Protein AF-A0A820Q8M8-F1 (afdb_monomer_lite)

Structure (mmCIF, N/CA/C/O backbone):
data_AF-A0A820Q8M8-F1
#
_entry.id   AF-A0A820Q8M8-F1
#
loop_
_atom_site.group_PDB
_atom_site.id
_atom_site.type_symbol
_atom_site.label_atom_id
_atom_site.label_alt_id
_atom_site.label_comp_id
_atom_site.label_asym_id
_atom_site.label_entity_id
_atom_site.label_seq_id
_atom_site.pdbx_PDB_ins_code
_atom_site.Cartn_x
_atom_site.Cartn_y
_atom_site.Cartn_z
_atom_site.occupancy
_atom_site.B_iso_or_equiv
_atom_site.auth_seq_id
_atom_site.auth_comp_id
_atom_site.auth_asym_id
_atom_site.auth_atom_id
_atom_site.pdbx_PDB_model_num
ATOM 1 N N . MET A 1 1 ? 16.111 5.217 -14.502 1.00 74.00 1 MET A N 1
ATOM 2 C CA . MET A 1 1 ? 15.558 6.340 -13.715 1.00 74.00 1 MET A CA 1
ATOM 3 C C . MET A 1 1 ? 14.783 5.721 -12.571 1.00 74.00 1 MET A C 1
ATOM 5 O O . MET A 1 1 ? 14.160 4.689 -12.800 1.00 74.00 1 MET A O 1
ATOM 9 N N . GLU A 1 2 ? 14.922 6.252 -11.361 1.00 80.25 2 GLU A N 1
ATOM 10 C CA . GLU A 1 2 ? 14.190 5.759 -10.192 1.00 80.25 2 GLU A CA 1
ATOM 11 C C . GLU A 1 2 ? 12.819 6.430 -10.122 1.00 80.25 2 GLU A C 1
ATOM 13 O O . GLU A 1 2 ? 12.698 7.626 -10.389 1.00 80.25 2 GLU A O 1
ATOM 18 N N . TYR A 1 3 ? 11.805 5.633 -9.810 1.00 78.50 3 TYR A N 1
ATOM 19 C CA . TYR A 1 3 ? 10.417 6.042 -9.700 1.00 78.50 3 TYR A CA 1
ATOM 20 C C . TYR A 1 3 ? 9.871 5.605 -8.353 1.00 78.50 3 TYR A C 1
ATOM 22 O O . TYR A 1 3 ? 10.110 4.480 -7.915 1.00 78.50 3 TYR A O 1
ATOM 30 N N . LEU A 1 4 ? 9.096 6.480 -7.729 1.00 79.12 4 LEU A N 1
ATOM 31 C CA . LEU A 1 4 ? 8.349 6.152 -6.525 1.00 79.12 4 LEU A CA 1
ATOM 32 C C . LEU A 1 4 ? 6.960 5.632 -6.914 1.00 79.12 4 LEU A C 1
ATOM 34 O O . LEU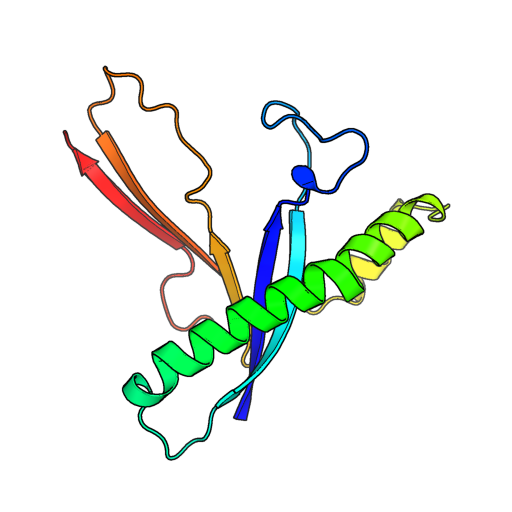 A 1 4 ? 6.240 6.278 -7.676 1.00 79.12 4 LEU A O 1
ATOM 38 N N . CYS A 1 5 ? 6.566 4.493 -6.360 1.00 80.56 5 CYS A N 1
ATOM 39 C CA . CYS A 1 5 ? 5.208 3.975 -6.423 1.00 80.56 5 CYS A CA 1
ATOM 40 C C . CYS A 1 5 ? 4.587 4.012 -5.024 1.00 80.56 5 CYS A C 1
ATOM 42 O O . CYS A 1 5 ? 4.998 3.254 -4.140 1.00 80.56 5 CYS A O 1
ATOM 44 N N . GLY A 1 6 ? 3.617 4.907 -4.837 1.00 78.50 6 GLY A N 1
ATOM 45 C CA . GLY A 1 6 ? 2.791 4.993 -3.638 1.00 78.50 6 GLY A CA 1
ATOM 46 C C . GLY A 1 6 ? 1.497 4.201 -3.810 1.00 78.50 6 GLY A C 1
ATOM 47 O O . GLY A 1 6 ? 0.857 4.238 -4.864 1.00 78.50 6 GLY A O 1
ATOM 48 N N . VAL A 1 7 ? 1.093 3.464 -2.781 1.00 78.50 7 VAL A N 1
ATOM 49 C CA . VAL A 1 7 ? -0.139 2.670 -2.775 1.00 78.50 7 VAL A CA 1
ATOM 50 C C . VAL A 1 7 ? -0.903 2.918 -1.484 1.00 78.50 7 VAL A C 1
ATOM 52 O O . VAL A 1 7 ? -0.369 2.757 -0.388 1.00 78.50 7 VAL A O 1
ATOM 55 N N . ALA A 1 8 ? -2.190 3.244 -1.608 1.00 78.94 8 ALA A N 1
ATOM 56 C CA . ALA A 1 8 ? -3.078 3.333 -0.455 1.00 78.94 8 ALA A CA 1
ATOM 57 C C . ALA A 1 8 ? -3.430 1.929 0.069 1.00 78.94 8 ALA A C 1
ATOM 59 O O . ALA A 1 8 ? -4.029 1.109 -0.636 1.00 78.94 8 ALA A O 1
ATOM 60 N N . VAL A 1 9 ? -3.104 1.659 1.333 1.00 81.19 9 VAL A N 1
ATOM 61 C CA . VAL A 1 9 ? -3.365 0.383 2.008 1.00 81.19 9 VAL A CA 1
ATOM 62 C C . VAL A 1 9 ? -4.492 0.553 3.017 1.00 81.19 9 VAL A C 1
ATOM 64 O O . VAL A 1 9 ? -4.410 1.363 3.936 1.00 81.19 9 VAL A O 1
ATOM 67 N N . ASN A 1 10 ? -5.543 -0.259 2.887 1.00 84.62 10 ASN A N 1
ATOM 68 C CA . ASN A 1 10 ? -6.581 -0.360 3.910 1.00 84.62 10 ASN A CA 1
ATOM 69 C C . ASN A 1 10 ? -6.059 -1.159 5.109 1.00 84.62 10 ASN A C 1
ATOM 71 O O . ASN A 1 10 ? -5.779 -2.357 4.983 1.00 84.62 10 ASN A O 1
ATOM 75 N N . ILE A 1 11 ? -5.979 -0.498 6.266 1.00 85.06 11 ILE A N 1
ATOM 76 C CA . ILE A 1 11 ? -5.396 -1.079 7.475 1.00 85.06 11 ILE A CA 1
ATOM 77 C C . ILE A 1 11 ? -6.405 -1.747 8.418 1.00 85.06 11 ILE A C 1
ATOM 79 O O . ILE A 1 11 ? -5.987 -2.355 9.397 1.00 85.06 11 ILE A O 1
ATOM 83 N N . ARG A 1 12 ? -7.716 -1.725 8.118 1.00 86.31 12 ARG A N 1
ATOM 84 C CA . ARG A 1 12 ? -8.777 -2.262 9.006 1.00 86.31 12 ARG A CA 1
ATOM 85 C C . ARG A 1 12 ? -8.497 -3.680 9.512 1.00 86.31 12 ARG A C 1
ATOM 87 O O . ARG A 1 12 ? -8.733 -3.974 10.679 1.00 86.31 12 ARG A O 1
ATOM 94 N N . ARG A 1 13 ? -8.007 -4.547 8.617 1.00 86.75 13 ARG A N 1
ATOM 95 C CA . ARG A 1 13 ? -7.711 -5.966 8.891 1.00 86.75 13 ARG A CA 1
ATOM 96 C C . ARG A 1 13 ? -6.480 -6.194 9.769 1.00 86.75 13 ARG A C 1
ATOM 98 O O . ARG A 1 13 ? -6.273 -7.316 10.205 1.00 86.75 13 ARG A O 1
ATOM 105 N N . TYR A 1 14 ? -5.669 -5.160 9.969 1.00 84.25 14 TYR A N 1
ATOM 106 C CA . TYR A 1 14 ? -4.440 -5.215 10.754 1.00 84.25 14 TYR A CA 1
ATOM 107 C C . TYR A 1 14 ? -4.565 -4.500 12.104 1.00 84.25 14 TYR A C 1
ATOM 109 O O . TYR A 1 14 ? -3.600 -4.427 12.857 1.00 84.25 14 TYR A O 1
ATOM 117 N N . CYS A 1 15 ? -5.735 -3.938 12.405 1.00 81.62 15 CYS A N 1
ATOM 118 C CA . CYS A 1 15 ? -6.021 -3.364 13.710 1.00 81.62 15 CYS A CA 1
ATOM 119 C C . CYS A 1 15 ? -6.455 -4.458 14.692 1.00 81.62 15 CYS A C 1
ATOM 121 O O . CYS A 1 15 ? -7.093 -5.435 14.299 1.00 81.62 15 CYS A O 1
ATOM 123 N N . GLU A 1 16 ? -6.166 -4.249 15.976 1.00 81.19 16 GLU A N 1
ATOM 124 C CA . GLU A 1 16 ? -6.641 -5.093 17.072 1.00 81.19 16 GLU A CA 1
ATOM 125 C C . GLU A 1 16 ? -7.499 -4.251 18.036 1.00 81.19 16 GLU A C 1
ATOM 127 O O . GLU A 1 16 ? -6.962 -3.364 18.705 1.00 81.19 16 GLU A O 1
ATOM 132 N N . PRO A 1 17 ? -8.827 -4.479 18.114 1.00 86.19 17 PRO A N 1
ATOM 133 C CA . PRO A 1 17 ? -9.611 -5.431 17.321 1.00 86.19 17 PRO A CA 1
ATOM 134 C C . PRO A 1 17 ? -9.740 -5.018 15.843 1.00 86.19 17 PRO A C 1
ATOM 136 O O . PRO A 1 17 ? -9.620 -3.840 15.499 1.00 86.19 17 PRO A O 1
ATOM 139 N N . ILE A 1 18 ? -10.038 -5.995 14.974 1.00 87.31 18 ILE A N 1
ATOM 140 C CA . ILE A 1 18 ? -10.288 -5.744 13.547 1.00 87.31 18 ILE A CA 1
ATOM 141 C C . ILE A 1 18 ? -11.424 -4.729 13.413 1.00 87.31 18 ILE A C 1
ATOM 143 O O . ILE A 1 18 ? -12.524 -4.926 13.936 1.00 87.31 18 ILE A O 1
ATOM 147 N N . ILE A 1 19 ? -11.172 -3.651 12.672 1.00 84.75 19 ILE A N 1
ATOM 148 C CA . ILE A 1 19 ? -12.159 -2.591 12.470 1.00 84.75 19 ILE A CA 1
ATOM 149 C C . ILE A 1 19 ? -13.180 -3.053 11.423 1.00 84.75 19 ILE A C 1
ATOM 151 O O . ILE A 1 19 ? -12.825 -3.378 10.289 1.00 84.75 19 ILE A O 1
ATOM 155 N N . SER A 1 20 ? -14.468 -3.018 11.771 1.00 85.25 20 SER A N 1
ATOM 156 C CA . SER A 1 20 ? -15.562 -3.355 10.849 1.00 85.25 20 SER A CA 1
ATOM 157 C C . SER A 1 20 ? -15.547 -2.475 9.596 1.00 85.25 20 SER A C 1
ATOM 159 O O . SER A 1 20 ? -15.281 -1.277 9.675 1.00 85.25 20 SER A O 1
ATOM 161 N N . ASN A 1 21 ? -15.924 -3.027 8.439 1.00 79.94 21 ASN A N 1
ATOM 162 C CA . ASN A 1 21 ? -16.102 -2.254 7.201 1.00 79.94 21 ASN A CA 1
ATOM 163 C C . ASN A 1 21 ? -17.206 -1.187 7.300 1.00 79.94 21 ASN A C 1
ATOM 165 O O . ASN A 1 21 ? -17.223 -0.258 6.500 1.00 79.94 21 ASN A O 1
ATOM 169 N N . GLN A 1 22 ? -18.114 -1.308 8.272 1.00 79.06 22 GLN A N 1
ATOM 170 C CA . GLN A 1 22 ? -19.201 -0.352 8.505 1.00 79.06 22 GLN A CA 1
ATOM 171 C C . GLN A 1 22 ? -18.773 0.823 9.395 1.00 79.06 22 GLN A C 1
ATOM 173 O O . GLN A 1 22 ? -19.464 1.836 9.457 1.00 79.06 22 GLN A O 1
ATOM 178 N N . GLN A 1 23 ? -17.642 0.701 10.095 1.00 74.25 23 GLN A N 1
ATOM 179 C CA . GLN A 1 23 ? -17.178 1.734 11.010 1.00 74.25 23 GLN A CA 1
ATOM 180 C C . GLN A 1 23 ? -16.598 2.916 10.228 1.00 74.25 23 GLN A C 1
ATOM 182 O O . GLN A 1 23 ? -15.645 2.764 9.456 1.00 74.25 23 GLN A O 1
ATOM 187 N N . MET A 1 24 ? -17.162 4.102 10.443 1.00 76.25 24 MET A N 1
ATOM 188 C CA . MET A 1 24 ? -16.689 5.340 9.825 1.00 76.25 24 MET A CA 1
ATOM 189 C C . MET A 1 24 ? -15.361 5.786 10.447 1.00 76.25 24 MET A C 1
ATOM 191 O O . MET A 1 24 ? -15.179 5.704 11.660 1.00 76.25 24 MET A O 1
ATOM 195 N N . GLY A 1 25 ? -14.433 6.251 9.610 1.00 71.12 25 GLY A N 1
ATOM 196 C CA . GLY A 1 25 ? -13.119 6.733 10.037 1.00 71.12 25 GLY A CA 1
ATOM 197 C C . GLY A 1 25 ? -12.058 6.615 8.943 1.00 71.12 25 GLY A C 1
ATOM 198 O O . GLY A 1 25 ? -12.268 5.947 7.928 1.00 71.12 25 GLY A O 1
ATOM 199 N N . VAL A 1 26 ? -10.910 7.260 9.165 1.00 72.69 26 VAL A N 1
ATOM 200 C CA . VAL A 1 26 ? -9.730 7.144 8.296 1.00 72.69 26 VAL A CA 1
ATOM 201 C C . VAL A 1 26 ? -8.934 5.915 8.723 1.00 72.69 26 VAL A C 1
ATOM 203 O O . VAL A 1 26 ? -8.430 5.841 9.836 1.00 72.69 26 VAL A O 1
ATOM 206 N N . VAL A 1 27 ? -8.851 4.938 7.827 1.00 77.81 27 VAL A N 1
ATOM 207 C CA . VAL A 1 27 ? -8.219 3.624 8.051 1.00 77.81 27 VAL A CA 1
ATOM 208 C C . VAL A 1 27 ? -7.340 3.256 6.858 1.00 77.81 27 VAL A C 1
ATOM 210 O O . VAL A 1 27 ? -7.340 2.124 6.363 1.00 77.81 27 VAL A O 1
ATOM 213 N N . LEU A 1 28 ? -6.641 4.263 6.349 1.00 77.25 28 LEU A N 1
ATOM 214 C CA . LEU A 1 28 ? -5.740 4.158 5.217 1.00 77.25 28 LEU A CA 1
ATOM 215 C C . LEU A 1 28 ? -4.331 4.513 5.680 1.00 77.25 28 LEU A C 1
ATOM 217 O O . LEU A 1 28 ? -4.149 5.468 6.432 1.00 77.25 28 LEU A O 1
ATOM 221 N N . SER A 1 29 ? -3.360 3.746 5.205 1.00 81.06 29 SER A N 1
ATOM 222 C CA . SER A 1 29 ? -1.936 4.071 5.265 1.00 81.06 29 SER A CA 1
ATOM 223 C C . SER A 1 29 ? -1.371 4.138 3.844 1.00 81.06 29 SER A C 1
ATOM 225 O O . SER A 1 29 ? -2.051 3.741 2.894 1.00 81.06 29 SER A O 1
ATOM 227 N N . SER A 1 30 ? -0.140 4.620 3.692 1.00 79.50 30 SER A N 1
ATOM 228 C CA . SER A 1 30 ? 0.584 4.621 2.417 1.00 79.50 30 SER A CA 1
ATOM 229 C C . SER A 1 30 ? 1.731 3.620 2.469 1.00 79.50 30 SER A C 1
ATOM 231 O O . SER A 1 30 ? 2.532 3.663 3.400 1.00 79.50 30 SER A O 1
ATOM 233 N N . ALA A 1 31 ? 1.818 2.745 1.469 1.00 83.62 31 ALA A N 1
ATOM 234 C CA . ALA A 1 31 ? 3.008 1.948 1.187 1.00 83.62 31 ALA A CA 1
ATOM 235 C C . ALA A 1 31 ? 3.763 2.608 0.034 1.00 83.62 31 ALA A C 1
ATOM 237 O O . ALA A 1 31 ? 3.192 2.809 -1.038 1.00 83.62 31 ALA A O 1
ATOM 238 N N . ASN A 1 32 ? 5.029 2.941 0.254 1.00 82.38 32 ASN A N 1
ATOM 239 C CA . ASN A 1 32 ? 5.854 3.671 -0.699 1.00 82.38 32 ASN A CA 1
ATOM 240 C C . ASN A 1 32 ? 7.024 2.784 -1.118 1.00 82.38 32 ASN A C 1
ATOM 242 O O . ASN A 1 32 ? 7.797 2.345 -0.276 1.00 82.38 32 ASN A O 1
ATOM 246 N N . THR A 1 33 ? 7.160 2.524 -2.415 1.00 85.44 33 THR A N 1
ATOM 247 C CA . THR A 1 33 ? 8.176 1.610 -2.957 1.00 85.44 33 THR A CA 1
ATOM 248 C C . THR A 1 33 ? 8.959 2.280 -4.081 1.00 85.44 33 THR A C 1
ATOM 250 O O . THR A 1 33 ? 8.391 3.043 -4.860 1.00 85.44 33 THR A O 1
ATOM 253 N N . TYR A 1 34 ? 10.260 2.012 -4.180 1.00 85.94 34 TYR A N 1
ATOM 254 C CA . TYR A 1 34 ? 11.142 2.646 -5.165 1.00 85.94 34 TYR A CA 1
ATOM 255 C C . TYR A 1 34 ? 11.568 1.641 -6.235 1.00 85.94 34 TYR A C 1
ATOM 257 O O . TYR A 1 34 ? 12.051 0.549 -5.932 1.00 85.94 34 TYR A O 1
ATOM 265 N N . HIS A 1 35 ? 11.399 2.021 -7.501 1.00 86.69 35 HIS A N 1
ATOM 266 C CA . HIS A 1 35 ? 11.588 1.136 -8.648 1.00 86.69 35 HIS A CA 1
ATOM 267 C C . HIS A 1 35 ? 12.462 1.778 -9.711 1.00 86.69 35 HIS A C 1
ATOM 269 O O . HIS A 1 35 ? 12.213 2.892 -10.169 1.00 86.69 35 HIS A O 1
ATOM 275 N N . TYR A 1 36 ? 13.468 1.042 -10.174 1.00 85.25 36 TYR A N 1
ATOM 276 C CA . TYR A 1 36 ? 14.318 1.495 -11.264 1.00 85.25 36 TYR A CA 1
ATOM 277 C C . TYR A 1 36 ? 13.787 1.019 -12.617 1.00 85.25 36 TYR A C 1
ATOM 279 O O . TYR A 1 36 ? 13.727 -0.181 -12.886 1.00 85.25 36 TYR A O 1
ATOM 287 N N . ILE A 1 37 ? 13.493 1.962 -13.515 1.00 82.50 37 ILE A N 1
ATOM 288 C CA . ILE A 1 37 ? 13.114 1.664 -14.901 1.00 82.50 37 ILE A CA 1
ATOM 289 C C . ILE A 1 37 ? 14.300 1.988 -15.831 1.00 82.50 37 ILE A C 1
ATOM 291 O O . ILE A 1 37 ? 14.721 3.155 -15.918 1.00 82.50 37 ILE A O 1
ATOM 295 N N . PRO A 1 38 ? 14.874 0.986 -16.529 1.00 82.31 38 PRO A N 1
ATOM 296 C CA . PRO A 1 38 ? 15.943 1.197 -17.503 1.00 82.31 38 PRO A CA 1
ATOM 297 C C . PRO A 1 38 ? 15.431 1.915 -18.757 1.00 82.31 38 PRO A C 1
ATOM 299 O O . PRO A 1 38 ? 14.455 1.488 -19.361 1.00 82.31 38 PRO A O 1
ATOM 302 N N . TYR A 1 39 ? 16.147 2.944 -19.217 1.00 74.75 39 TYR A N 1
ATOM 303 C CA . TYR A 1 39 ? 15.742 3.765 -20.373 1.00 74.75 39 TYR A CA 1
ATOM 304 C C . TYR A 1 39 ? 15.700 3.000 -21.712 1.00 74.75 39 TYR A C 1
ATOM 306 O O . TYR A 1 39 ? 15.036 3.417 -22.651 1.00 74.75 39 TYR A O 1
ATOM 314 N N . ARG A 1 40 ? 16.438 1.887 -21.826 1.00 77.75 40 ARG A N 1
ATOM 315 C CA . ARG A 1 40 ? 16.637 1.154 -23.093 1.00 77.75 40 ARG A CA 1
ATOM 316 C C . ARG A 1 40 ? 15.780 -0.105 -23.245 1.00 77.75 40 ARG A C 1
ATOM 318 O O . ARG A 1 40 ? 15.944 -0.818 -24.229 1.00 77.75 40 ARG A O 1
ATOM 325 N N . LYS A 1 41 ? 14.926 -0.426 -22.273 1.00 76.38 41 LYS A N 1
ATOM 326 C CA . LYS A 1 41 ? 14.076 -1.624 -22.323 1.00 76.38 41 LYS A CA 1
ATOM 327 C C . LYS A 1 41 ? 12.663 -1.259 -22.769 1.00 76.38 41 LYS A C 1
ATOM 329 O O . LYS A 1 41 ? 12.157 -0.201 -22.409 1.00 76.38 41 LYS A O 1
ATOM 334 N N . ASN A 1 42 ? 12.033 -2.146 -23.537 1.00 81.50 42 ASN A N 1
ATOM 335 C CA . ASN A 1 42 ? 10.634 -1.993 -23.916 1.00 81.50 42 ASN A CA 1
ATOM 336 C C . ASN A 1 42 ? 9.748 -2.098 -22.662 1.00 81.50 42 ASN A C 1
ATOM 338 O O . ASN A 1 42 ? 9.944 -2.980 -21.825 1.00 81.50 42 ASN A O 1
ATOM 342 N N . PHE A 1 43 ? 8.777 -1.194 -22.532 1.00 75.88 43 PHE A N 1
ATOM 343 C CA . PHE A 1 43 ? 7.856 -1.163 -21.399 1.00 75.88 43 PHE A CA 1
ATOM 344 C C . PHE A 1 43 ? 7.009 -2.439 -21.292 1.00 75.88 43 PHE A C 1
ATOM 346 O O . PHE A 1 43 ? 6.764 -2.905 -20.184 1.00 75.88 43 PHE A O 1
ATOM 353 N N . ILE A 1 44 ? 6.611 -3.041 -22.419 1.00 82.88 44 ILE A N 1
ATOM 354 C CA . ILE A 1 44 ? 5.805 -4.275 -22.425 1.00 82.88 44 ILE A CA 1
ATOM 355 C C . ILE A 1 44 ? 6.570 -5.424 -21.755 1.00 82.88 44 ILE A C 1
ATOM 357 O O . ILE A 1 44 ? 6.010 -6.129 -20.918 1.00 82.88 44 ILE A O 1
ATOM 361 N N . ASP A 1 45 ? 7.866 -5.554 -22.047 1.00 84.75 45 ASP A N 1
ATOM 362 C CA . ASP A 1 45 ? 8.719 -6.596 -21.459 1.00 84.75 45 ASP A CA 1
ATOM 363 C C . ASP A 1 45 ? 8.960 -6.368 -19.958 1.00 84.75 45 ASP A C 1
ATOM 365 O O . ASP A 1 45 ? 9.230 -7.304 -19.204 1.00 84.75 45 ASP A O 1
ATOM 369 N N . LEU A 1 46 ? 8.866 -5.113 -19.514 1.00 84.50 46 LEU A N 1
ATOM 370 C CA . LEU A 1 46 ? 9.027 -4.716 -18.118 1.00 84.50 46 LEU A CA 1
ATOM 371 C C . LEU A 1 46 ? 7.727 -4.775 -17.316 1.00 84.50 46 LEU A C 1
ATOM 373 O O . LEU A 1 46 ? 7.793 -4.866 -16.093 1.00 84.50 46 LEU A O 1
ATOM 377 N N . PHE A 1 47 ? 6.565 -4.744 -17.970 1.00 84.19 47 PHE A N 1
ATOM 378 C CA . PHE A 1 47 ? 5.274 -4.554 -17.314 1.00 84.19 47 PHE A CA 1
ATOM 379 C C . PHE A 1 47 ? 4.979 -5.617 -16.248 1.00 84.19 47 PHE A C 1
ATOM 381 O O . PHE A 1 47 ? 4.731 -5.287 -15.085 1.00 84.19 47 PHE A O 1
ATOM 388 N N . TRP A 1 48 ? 5.029 -6.899 -16.621 1.00 88.75 48 TRP A N 1
ATOM 389 C CA . TRP A 1 48 ? 4.723 -7.991 -15.694 1.00 88.75 48 TRP A CA 1
ATOM 390 C C . TRP A 1 48 ? 5.766 -8.152 -14.582 1.00 88.75 48 TRP A C 1
ATOM 392 O O . TRP A 1 48 ? 5.356 -8.246 -13.420 1.00 88.75 48 TRP A O 1
ATOM 402 N N . PRO A 1 49 ? 7.083 -8.140 -14.875 1.00 90.12 49 PRO A N 1
ATOM 403 C CA . PRO A 1 49 ? 8.106 -8.158 -13.832 1.00 90.12 49 PRO A CA 1
ATOM 404 C C . PRO A 1 49 ? 7.969 -6.999 -12.842 1.00 90.12 49 PRO A C 1
ATOM 406 O O . PRO A 1 49 ? 8.004 -7.227 -11.636 1.00 90.12 49 PRO A O 1
ATOM 409 N N . LEU A 1 50 ? 7.739 -5.780 -13.339 1.00 87.25 50 LEU A N 1
ATOM 410 C CA . LEU A 1 50 ? 7.599 -4.591 -12.502 1.00 87.25 50 LEU A CA 1
ATOM 411 C C . LEU A 1 50 ? 6.339 -4.663 -11.637 1.00 87.25 50 LEU A C 1
ATOM 413 O O . LEU A 1 50 ? 6.390 -4.385 -10.445 1.00 87.25 50 LEU A O 1
ATOM 417 N N . THR A 1 51 ? 5.216 -5.111 -12.200 1.00 86.38 51 THR A N 1
ATOM 418 C CA . THR A 1 51 ? 3.969 -5.290 -11.439 1.00 86.38 51 THR A CA 1
ATOM 419 C C . THR A 1 51 ? 4.147 -6.300 -10.304 1.00 86.38 51 THR A C 1
ATOM 421 O O . THR A 1 51 ? 3.655 -6.088 -9.193 1.00 86.38 51 THR A O 1
ATOM 424 N N . ARG A 1 52 ? 4.864 -7.401 -10.563 1.00 90.56 52 ARG A N 1
ATOM 425 C CA . ARG A 1 52 ? 5.173 -8.408 -9.543 1.00 90.56 52 ARG A CA 1
ATOM 426 C C . ARG A 1 52 ? 6.069 -7.839 -8.446 1.00 90.56 52 ARG A C 1
ATOM 428 O O . ARG A 1 52 ? 5.736 -7.993 -7.276 1.00 90.56 52 ARG A O 1
ATOM 435 N N . GLN A 1 53 ? 7.131 -7.139 -8.834 1.00 90.38 53 GLN A N 1
ATOM 436 C CA . GLN A 1 53 ? 8.050 -6.484 -7.910 1.00 90.38 53 GLN A CA 1
ATOM 437 C C . GLN A 1 53 ? 7.327 -5.465 -7.019 1.00 90.38 53 GLN A C 1
ATOM 439 O O . GLN A 1 53 ? 7.483 -5.507 -5.803 1.00 90.38 53 GLN A O 1
ATOM 444 N N . ILE A 1 54 ? 6.494 -4.594 -7.601 1.00 89.50 54 ILE A N 1
ATOM 445 C CA . ILE A 1 54 ? 5.673 -3.632 -6.849 1.00 89.50 54 ILE A CA 1
ATOM 446 C C . ILE A 1 54 ? 4.800 -4.373 -5.835 1.00 89.50 54 ILE A C 1
ATOM 448 O O . ILE A 1 54 ? 4.772 -4.011 -4.665 1.00 89.50 54 ILE A O 1
ATOM 452 N N . LYS A 1 55 ? 4.106 -5.436 -6.257 1.00 88.75 55 LYS A N 1
ATOM 453 C CA . LYS A 1 55 ? 3.238 -6.209 -5.361 1.00 88.75 55 LYS A CA 1
ATOM 454 C C . LYS A 1 55 ? 4.010 -6.826 -4.193 1.00 88.75 55 LYS A C 1
ATOM 456 O O . LYS A 1 55 ? 3.506 -6.806 -3.074 1.00 88.75 55 LYS A O 1
ATOM 461 N N . GLU A 1 56 ? 5.168 -7.423 -4.457 1.00 93.06 56 GLU A N 1
ATOM 462 C CA . GLU A 1 56 ? 6.005 -8.060 -3.434 1.00 93.06 56 GLU A CA 1
ATOM 463 C C . GLU A 1 56 ? 6.505 -7.014 -2.429 1.00 93.06 56 GLU A C 1
ATOM 465 O O . GLU A 1 56 ? 6.214 -7.139 -1.240 1.00 93.06 56 GLU A O 1
ATOM 470 N N . GLN A 1 57 ? 7.089 -5.915 -2.912 1.00 92.56 57 GLN A N 1
ATOM 471 C CA . GLN A 1 57 ? 7.589 -4.835 -2.056 1.00 92.56 57 GLN A CA 1
ATOM 472 C C . GLN A 1 57 ? 6.483 -4.125 -1.266 1.00 92.56 57 GLN A C 1
ATOM 474 O O . GLN A 1 57 ? 6.692 -3.764 -0.117 1.00 92.56 57 GLN A O 1
ATOM 479 N N . VAL A 1 58 ? 5.284 -3.946 -1.833 1.00 89.06 58 VAL A N 1
ATOM 480 C CA . VAL A 1 58 ? 4.152 -3.367 -1.088 1.00 89.06 58 VAL A CA 1
ATOM 481 C C . VAL A 1 58 ? 3.763 -4.252 0.097 1.00 89.06 58 VAL A C 1
ATOM 483 O O . VAL A 1 58 ? 3.437 -3.727 1.156 1.00 89.06 58 VAL A O 1
ATOM 486 N N . ASN A 1 59 ? 3.788 -5.582 -0.052 1.00 89.44 59 ASN A N 1
ATOM 487 C CA . ASN A 1 59 ? 3.499 -6.469 1.079 1.00 89.44 59 ASN A CA 1
ATOM 488 C C . ASN A 1 59 ? 4.602 -6.392 2.141 1.00 89.44 59 ASN A C 1
ATOM 490 O O . ASN A 1 59 ? 4.288 -6.320 3.324 1.00 89.44 59 ASN A O 1
ATOM 494 N N . GLU A 1 60 ? 5.867 -6.340 1.722 1.00 92.12 60 GLU A N 1
ATOM 495 C CA . GLU A 1 60 ? 6.996 -6.161 2.640 1.00 92.12 60 GLU A CA 1
ATOM 496 C C . GLU A 1 60 ? 6.913 -4.828 3.396 1.00 92.12 60 GLU A C 1
ATOM 498 O O . GLU A 1 60 ? 7.111 -4.801 4.607 1.00 92.12 60 GLU A O 1
ATOM 503 N N . GLU A 1 61 ? 6.562 -3.731 2.721 1.00 89.81 61 GLU A N 1
ATOM 504 C CA . GLU A 1 61 ? 6.365 -2.414 3.343 1.00 89.81 61 GLU A CA 1
ATOM 505 C C . GLU A 1 61 ? 5.220 -2.410 4.360 1.00 89.81 61 GLU A C 1
ATOM 507 O O . GLU A 1 61 ? 5.308 -1.759 5.405 1.00 89.81 61 GLU A O 1
ATOM 512 N N . ILE A 1 62 ? 4.144 -3.159 4.094 1.00 88.56 62 ILE A N 1
ATOM 513 C CA . ILE A 1 62 ? 3.062 -3.316 5.068 1.00 88.56 62 ILE A CA 1
ATOM 514 C C . ILE A 1 62 ? 3.619 -3.910 6.361 1.00 88.56 62 ILE A C 1
ATOM 516 O O . ILE A 1 62 ? 3.452 -3.308 7.424 1.00 88.56 62 ILE A O 1
ATOM 520 N N . ASP A 1 63 ? 4.301 -5.046 6.261 1.00 89.12 63 ASP A N 1
ATOM 521 C CA . ASP A 1 63 ? 4.754 -5.802 7.427 1.00 89.12 63 ASP A CA 1
ATOM 522 C C . ASP A 1 63 ? 5.913 -5.107 8.162 1.00 89.12 63 ASP A C 1
ATOM 524 O O . ASP A 1 63 ? 5.937 -5.087 9.394 1.00 89.12 63 ASP A O 1
ATOM 528 N N . ASN A 1 64 ? 6.844 -4.491 7.427 1.00 89.69 64 ASN A N 1
ATOM 529 C CA . ASN A 1 64 ? 8.086 -3.954 7.987 1.00 89.69 64 ASN A CA 1
ATOM 530 C C . ASN A 1 64 ? 8.011 -2.476 8.389 1.00 89.69 64 ASN A C 1
ATOM 532 O O . ASN A 1 64 ? 8.756 -2.058 9.277 1.00 89.69 64 ASN A O 1
ATOM 536 N N . ALA A 1 65 ? 7.143 -1.678 7.761 1.00 86.12 65 ALA A N 1
ATOM 537 C CA . ALA A 1 65 ? 7.065 -0.239 8.015 1.00 86.12 65 ALA A CA 1
ATOM 538 C C . ALA A 1 65 ? 5.702 0.177 8.572 1.00 86.12 65 ALA A C 1
ATOM 540 O O . ALA A 1 65 ? 5.632 0.810 9.629 1.00 86.12 65 ALA A O 1
ATOM 541 N N . ILE A 1 66 ? 4.607 -0.208 7.906 1.00 85.50 66 ILE A N 1
ATOM 542 C CA . ILE A 1 66 ? 3.268 0.272 8.271 1.00 85.50 66 ILE A CA 1
ATOM 543 C C . ILE A 1 66 ? 2.820 -0.303 9.614 1.00 85.50 66 ILE A C 1
ATOM 545 O O . ILE A 1 66 ? 2.426 0.463 10.494 1.00 85.50 66 ILE A O 1
ATOM 549 N N . LEU A 1 67 ? 2.862 -1.626 9.798 1.00 86.25 67 LEU A N 1
ATOM 550 C CA . LEU A 1 67 ? 2.374 -2.238 11.039 1.00 86.25 67 LEU A CA 1
ATOM 551 C C . LEU A 1 67 ? 3.171 -1.791 12.275 1.00 86.25 67 LEU A C 1
ATOM 553 O O . LEU A 1 67 ? 2.535 -1.391 13.257 1.00 86.25 67 LEU A O 1
ATOM 557 N N . PRO A 1 68 ? 4.518 -1.759 12.252 1.00 88.00 68 PRO A N 1
ATOM 558 C CA . PRO A 1 68 ? 5.290 -1.234 13.373 1.00 88.00 68 PRO A CA 1
ATOM 559 C C . PRO A 1 68 ? 4.983 0.239 13.650 1.00 88.00 68 PRO A C 1
ATOM 561 O O . PRO A 1 68 ? 4.793 0.613 14.806 1.00 88.00 68 PRO A O 1
ATOM 564 N N . PHE A 1 69 ? 4.851 1.072 12.613 1.00 84.31 69 PHE A N 1
ATOM 565 C CA . PHE A 1 69 ? 4.487 2.480 12.778 1.00 84.31 69 PHE A CA 1
ATOM 566 C C . PHE A 1 69 ? 3.116 2.655 13.445 1.00 84.31 69 PHE A C 1
ATOM 568 O O . PHE A 1 69 ? 2.979 3.450 14.372 1.00 84.31 69 PHE A O 1
ATOM 575 N N . LEU A 1 70 ? 2.105 1.869 13.064 1.00 81.69 70 LEU A N 1
ATOM 576 C CA . LEU A 1 70 ? 0.797 1.913 13.731 1.00 81.69 70 LEU A CA 1
ATOM 577 C C . LEU A 1 70 ? 0.898 1.589 15.227 1.00 81.69 70 LEU A C 1
ATOM 579 O O . LEU A 1 70 ? 0.197 2.194 16.039 1.00 81.69 70 LEU A O 1
ATOM 583 N N . GLN A 1 71 ? 1.792 0.676 15.612 1.00 83.81 71 GLN A N 1
ATOM 584 C CA . GLN A 1 71 ? 2.029 0.357 17.020 1.00 83.81 71 GLN A CA 1
ATOM 585 C C . GLN A 1 71 ? 2.739 1.484 17.776 1.00 83.81 71 GLN A C 1
ATOM 587 O O . GLN A 1 71 ? 2.543 1.598 18.990 1.00 83.81 71 GLN A O 1
ATOM 592 N N . THR A 1 72 ? 3.542 2.316 17.102 1.00 84.81 72 THR A N 1
ATOM 593 C CA . THR A 1 72 ? 4.197 3.465 17.745 1.00 84.81 72 THR A CA 1
ATOM 594 C C . THR A 1 72 ? 3.259 4.655 17.931 1.00 84.81 72 THR A C 1
ATOM 596 O O . THR A 1 72 ? 3.480 5.453 18.842 1.00 84.81 72 THR A O 1
ATOM 599 N N . LEU A 1 73 ? 2.161 4.739 17.168 1.00 81.94 73 LEU A N 1
ATOM 600 C CA . LEU A 1 73 ? 1.173 5.819 17.290 1.00 81.94 73 LEU A CA 1
ATOM 601 C C . LEU A 1 73 ? 0.551 5.931 18.692 1.00 81.94 73 LEU A C 1
ATOM 603 O O . LEU A 1 73 ? 0.145 7.018 19.097 1.00 81.94 73 LEU A O 1
ATOM 607 N N . LYS A 1 74 ? 0.527 4.846 19.476 1.00 83.19 74 LYS A N 1
ATOM 608 C CA . LYS A 1 74 ? 0.065 4.879 20.878 1.00 83.19 74 LYS A CA 1
ATOM 609 C C . LYS A 1 74 ? 0.943 5.738 21.796 1.00 83.19 74 LYS A C 1
ATOM 611 O O . LYS A 1 74 ? 0.504 6.108 22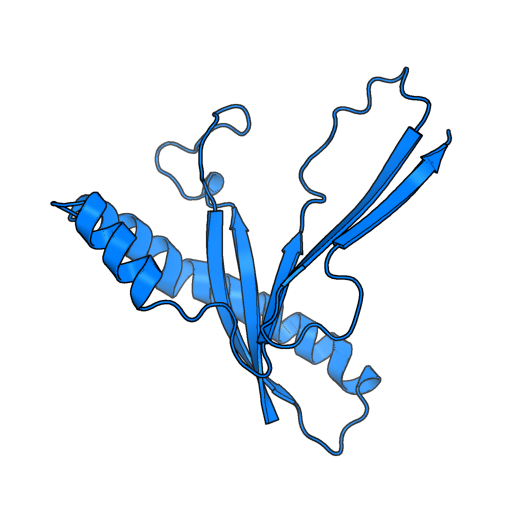.879 1.00 83.19 74 LYS A O 1
ATOM 616 N N . PHE A 1 75 ? 2.177 6.027 21.383 1.00 87.88 75 PHE A N 1
ATOM 617 C CA . PHE A 1 75 ? 3.118 6.869 22.122 1.00 87.88 75 PHE A CA 1
ATOM 618 C C . PHE A 1 75 ? 3.042 8.345 21.710 1.00 87.88 75 PHE A C 1
ATOM 620 O O . PHE A 1 75 ? 3.766 9.170 22.265 1.00 87.88 75 PHE A O 1
ATOM 627 N N . VAL A 1 76 ? 2.174 8.700 20.756 1.00 87.75 76 VAL A N 1
ATOM 628 C CA . VAL A 1 76 ? 1.961 10.093 20.353 1.00 87.75 76 VAL A CA 1
ATOM 629 C C . VAL A 1 76 ? 1.203 10.822 21.461 1.00 87.75 76 VAL A C 1
ATOM 631 O O . VAL A 1 76 ? 0.024 10.567 21.704 1.00 87.75 76 VAL A O 1
ATOM 634 N N . SER A 1 77 ? 1.889 11.748 22.130 1.00 91.88 77 SER A N 1
ATOM 635 C CA . SER A 1 77 ? 1.327 12.569 23.207 1.00 91.88 77 SER A CA 1
ATOM 636 C C . SER A 1 77 ? 0.589 13.811 22.694 1.00 91.88 77 SER A C 1
ATOM 638 O O . SER A 1 77 ? -0.360 14.262 23.332 1.00 91.88 77 SER A O 1
ATOM 640 N N . ASN A 1 78 ? 0.989 14.347 21.533 1.00 91.56 78 ASN A N 1
ATOM 641 C CA . ASN A 1 78 ? 0.393 15.533 20.918 1.00 91.56 78 ASN A CA 1
ATOM 642 C C . ASN A 1 78 ? 0.043 15.289 19.442 1.00 91.56 78 ASN A C 1
ATOM 644 O O . ASN A 1 78 ? 0.850 15.494 18.536 1.00 91.56 78 ASN A O 1
ATOM 648 N N . TRP A 1 79 ? -1.199 14.874 19.199 1.00 83.75 79 TRP A N 1
ATOM 649 C CA . TRP A 1 79 ? -1.693 14.568 17.855 1.00 83.75 79 TRP A CA 1
ATOM 650 C C . TRP A 1 79 ? -1.729 15.775 16.917 1.00 83.75 79 TRP A C 1
ATOM 652 O O . TRP A 1 79 ? 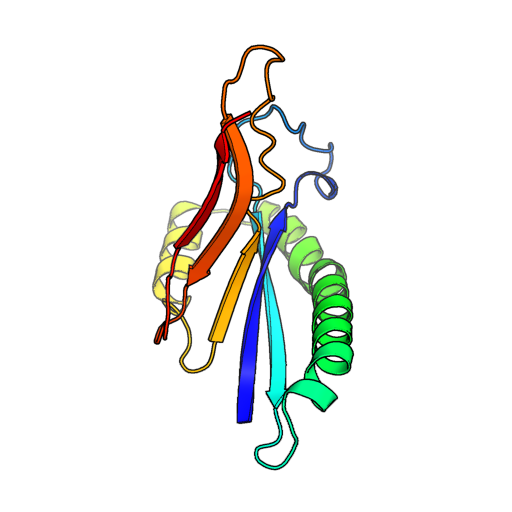-1.474 15.626 15.724 1.00 83.75 79 TRP A O 1
ATOM 662 N N . ASN A 1 80 ? -2.025 16.970 17.431 1.00 79.88 80 ASN A N 1
ATOM 663 C CA . ASN A 1 80 ? -2.134 18.169 16.598 1.00 79.88 80 ASN A CA 1
ATOM 664 C C . ASN A 1 80 ? -0.774 18.587 16.039 1.00 79.88 80 ASN A C 1
ATOM 666 O O . ASN A 1 80 ? -0.665 18.917 14.857 1.00 79.88 80 ASN A O 1
ATOM 670 N N . GLU A 1 81 ? 0.255 18.549 16.881 1.00 86.38 81 GLU A N 1
ATOM 671 C CA . GLU A 1 81 ? 1.635 18.817 16.483 1.00 86.38 81 GLU A CA 1
ATOM 672 C C . GLU A 1 81 ? 2.132 17.753 15.505 1.00 86.38 81 GLU A C 1
ATOM 674 O O . GLU A 1 81 ? 2.549 18.097 14.403 1.00 86.38 81 GLU A O 1
ATOM 679 N N . PHE A 1 82 ? 1.933 16.471 15.826 1.00 81.06 82 PHE A N 1
ATOM 680 C CA . PHE A 1 82 ? 2.293 15.361 14.946 1.00 81.06 82 PHE A CA 1
ATOM 681 C C . PHE A 1 82 ? 1.678 15.488 13.541 1.00 81.06 82 PHE A C 1
ATOM 683 O O . PHE A 1 82 ? 2.388 15.406 12.539 1.00 81.06 82 PHE A O 1
ATOM 690 N N . ILE A 1 83 ? 0.368 15.739 13.440 1.00 75.25 83 ILE A N 1
ATOM 691 C CA . ILE A 1 83 ? -0.314 15.907 12.145 1.00 75.25 83 ILE A CA 1
ATOM 692 C C . ILE A 1 83 ? 0.192 17.158 11.416 1.00 75.25 83 ILE A C 1
ATOM 694 O O . ILE A 1 83 ? 0.337 17.147 10.191 1.00 75.25 83 ILE A O 1
ATOM 698 N N . THR A 1 84 ? 0.447 18.245 12.146 1.00 75.00 84 THR A N 1
ATOM 699 C CA . THR A 1 84 ? 0.960 19.490 11.561 1.00 75.00 84 THR A CA 1
ATOM 700 C C . THR A 1 84 ? 2.352 19.286 10.971 1.00 75.00 84 THR A C 1
ATOM 702 O O . THR A 1 84 ? 2.608 19.742 9.855 1.00 75.00 84 THR A O 1
ATOM 705 N N . ASP A 1 85 ? 3.224 18.566 11.669 1.00 77.69 85 ASP A N 1
ATOM 706 C CA . ASP A 1 85 ? 4.574 18.264 11.199 1.00 77.69 85 ASP A CA 1
ATOM 707 C C . ASP A 1 85 ? 4.555 17.320 10.003 1.00 77.69 85 ASP A C 1
ATOM 709 O O . ASP A 1 85 ? 5.226 17.592 9.008 1.00 77.69 85 ASP A O 1
ATOM 713 N N . GLN A 1 86 ? 3.717 16.280 10.024 1.00 70.62 86 GLN A N 1
ATOM 714 C CA . GLN A 1 86 ? 3.509 15.408 8.862 1.00 70.62 86 GLN A CA 1
ATOM 715 C C . GLN A 1 86 ? 3.077 16.216 7.628 1.00 70.62 86 GLN A C 1
ATOM 717 O O . GLN A 1 86 ? 3.639 16.050 6.552 1.00 70.62 86 GLN A O 1
ATOM 722 N N . ARG A 1 87 ? 2.150 17.172 7.773 1.00 64.56 87 ARG A N 1
ATOM 723 C CA . ARG A 1 87 ? 1.715 18.032 6.653 1.00 64.56 87 ARG A CA 1
ATOM 724 C C . ARG A 1 87 ? 2.809 18.952 6.114 1.00 64.56 87 ARG A C 1
ATOM 726 O O . ARG A 1 87 ? 2.755 19.323 4.947 1.00 64.56 87 ARG A O 1
ATOM 733 N N . LYS A 1 88 ? 3.754 19.372 6.958 1.00 66.06 88 LYS A N 1
ATOM 734 C CA . LYS A 1 88 ? 4.876 20.232 6.550 1.00 66.06 88 LYS A CA 1
ATOM 735 C C . LYS A 1 88 ? 6.023 19.447 5.920 1.00 66.06 88 LYS A C 1
ATOM 737 O O . LYS A 1 88 ? 6.747 19.999 5.099 1.00 66.06 88 LYS A O 1
ATOM 742 N N . THR A 1 89 ? 6.222 18.207 6.356 1.00 64.12 89 THR A N 1
ATOM 743 C CA . THR A 1 89 ? 7.401 17.397 6.018 1.00 64.12 89 THR A CA 1
ATOM 744 C C . THR A 1 89 ? 7.143 16.419 4.882 1.00 64.12 89 THR A C 1
ATOM 746 O O . THR A 1 89 ? 8.074 16.090 4.148 1.00 64.12 89 THR A O 1
ATOM 749 N N . LEU A 1 90 ? 5.895 15.983 4.695 1.00 60.81 90 LEU A N 1
ATOM 750 C CA . LEU A 1 90 ? 5.528 15.133 3.573 1.00 60.81 90 LEU A CA 1
ATOM 751 C C . LEU A 1 90 ? 5.439 15.974 2.290 1.00 60.81 90 LEU A C 1
ATOM 753 O O . LEU A 1 90 ? 4.720 16.975 2.253 1.00 60.81 90 LEU A O 1
ATOM 757 N N . PRO A 1 91 ? 6.154 15.596 1.222 1.00 55.69 91 PRO A N 1
ATOM 758 C CA . PRO A 1 91 ? 6.064 16.305 -0.044 1.00 55.69 91 PRO A CA 1
ATOM 759 C C . PRO A 1 91 ? 4.682 16.095 -0.671 1.00 55.69 91 PRO A C 1
ATOM 761 O O . PRO A 1 91 ? 4.139 14.992 -0.663 1.00 55.69 91 PRO A O 1
ATOM 764 N N . ASN A 1 92 ? 4.125 17.162 -1.250 1.00 56.00 92 ASN A N 1
ATOM 765 C CA . ASN A 1 92 ? 2.815 17.180 -1.919 1.00 56.00 92 ASN A CA 1
ATOM 766 C C . ASN A 1 92 ? 2.843 16.482 -3.299 1.00 56.00 92 ASN A C 1
ATOM 768 O O . ASN A 1 92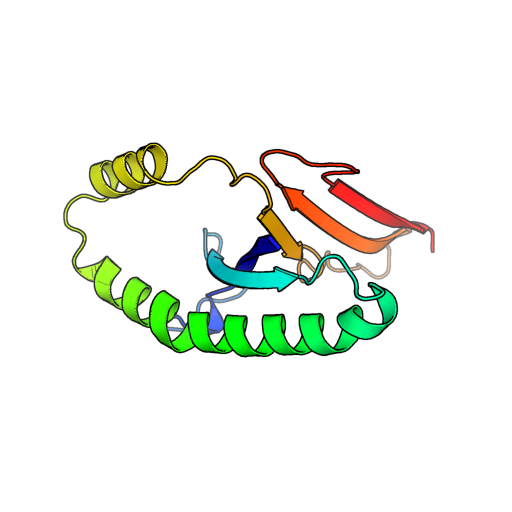 ? 2.368 17.023 -4.297 1.00 56.00 92 ASN A O 1
ATOM 772 N N . GLY A 1 93 ? 3.412 15.278 -3.351 1.00 54.47 93 GLY A N 1
ATOM 773 C CA . GLY A 1 93 ? 3.770 14.559 -4.569 1.00 54.47 93 GLY A CA 1
ATOM 774 C C . GLY A 1 93 ? 5.261 14.698 -4.876 1.00 54.47 93 GLY A C 1
ATOM 775 O O . GLY A 1 93 ? 5.852 15.766 -4.707 1.00 54.47 93 GLY A O 1
ATOM 776 N N . TYR A 1 94 ? 5.880 13.609 -5.326 1.00 55.03 94 TYR A N 1
ATOM 777 C CA . TYR A 1 94 ? 7.280 13.606 -5.738 1.00 55.03 94 TYR A CA 1
ATOM 778 C C . TYR A 1 94 ? 7.376 13.762 -7.261 1.00 55.03 94 TYR A C 1
ATOM 780 O O . TYR A 1 94 ? 6.525 13.294 -8.022 1.00 55.03 94 TYR A O 1
ATOM 788 N N . ALA A 1 95 ? 8.439 14.412 -7.739 1.00 53.06 95 ALA A N 1
ATOM 789 C CA . ALA A 1 95 ? 8.784 14.331 -9.153 1.00 53.06 95 ALA A CA 1
ATOM 790 C C . ALA A 1 95 ? 9.094 12.861 -9.493 1.00 53.06 95 ALA A C 1
ATOM 792 O O . ALA A 1 95 ? 9.834 12.206 -8.764 1.00 53.06 95 ALA A O 1
ATOM 793 N N . ASN A 1 96 ? 8.529 12.348 -10.590 1.00 60.81 96 ASN A N 1
ATOM 794 C CA . ASN A 1 96 ? 8.629 10.938 -10.994 1.00 60.81 96 ASN A CA 1
ATOM 795 C C . ASN A 1 96 ? 7.974 9.942 -10.011 1.00 60.81 96 ASN A C 1
ATOM 797 O O . ASN A 1 96 ? 8.448 8.811 -9.878 1.00 60.81 96 ASN A O 1
ATOM 801 N N . SER A 1 97 ? 6.881 10.329 -9.341 1.00 60.19 97 SER A N 1
ATOM 802 C CA . SER A 1 97 ? 6.040 9.389 -8.589 1.00 60.19 97 SER A CA 1
ATOM 803 C C . SER A 1 97 ? 4.716 9.071 -9.261 1.00 60.19 97 SER A C 1
ATOM 805 O O . SER A 1 97 ? 4.158 9.882 -10.006 1.00 60.19 97 SER A O 1
ATOM 807 N N . VAL A 1 98 ? 4.202 7.888 -8.939 1.00 63.56 98 VAL A N 1
ATOM 808 C CA . VAL A 1 98 ? 2.844 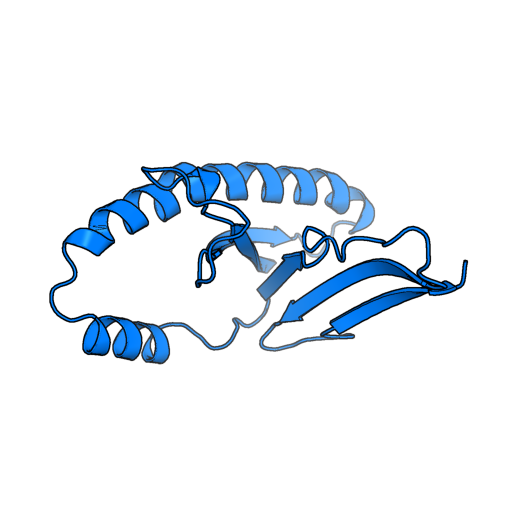7.449 -9.247 1.00 63.56 98 VAL A CA 1
ATOM 809 C C . VAL A 1 98 ? 2.194 6.984 -7.951 1.00 63.56 98 VAL A C 1
ATOM 811 O O . VAL A 1 98 ? 2.651 6.007 -7.358 1.00 63.56 98 VAL A O 1
ATOM 814 N N . ASP A 1 99 ? 1.111 7.647 -7.549 1.00 65.06 99 ASP A N 1
ATOM 815 C CA . ASP A 1 99 ? 0.261 7.184 -6.453 1.00 65.06 99 ASP A CA 1
ATOM 816 C C . ASP A 1 99 ? -0.956 6.451 -7.014 1.00 65.06 99 ASP A C 1
ATOM 818 O O . ASP A 1 99 ? -1.712 6.994 -7.823 1.00 65.06 99 ASP A O 1
ATOM 822 N N . ILE A 1 100 ? -1.157 5.207 -6.586 1.00 63.97 100 ILE A N 1
ATOM 823 C CA . ILE A 1 100 ? -2.261 4.357 -7.026 1.00 63.97 100 ILE A CA 1
ATOM 824 C C . ILE A 1 100 ? -3.255 4.217 -5.878 1.00 63.97 100 ILE A C 1
ATOM 826 O O . ILE A 1 100 ? -2.996 3.549 -4.873 1.00 63.97 100 ILE A O 1
ATOM 830 N N . SER A 1 101 ? -4.437 4.808 -6.054 1.00 61.19 101 SER A N 1
ATOM 831 C CA . SER A 1 101 ? -5.578 4.599 -5.163 1.00 61.19 101 SER A CA 1
ATOM 832 C C . SER A 1 101 ? -6.647 3.780 -5.873 1.00 61.19 101 SER A C 1
ATOM 834 O O . SER A 1 101 ? -7.294 4.239 -6.818 1.00 61.19 101 SER A O 1
ATOM 836 N N . ASN A 1 102 ? -6.843 2.545 -5.410 1.00 62.88 102 ASN A N 1
ATOM 837 C CA . ASN A 1 102 ? -7.901 1.688 -5.924 1.00 62.88 102 ASN A CA 1
ATOM 838 C C . ASN A 1 102 ? -9.208 1.926 -5.152 1.00 62.88 102 ASN A C 1
ATOM 840 O O . ASN A 1 102 ? -9.370 1.450 -4.026 1.00 62.88 102 ASN A O 1
ATOM 844 N N . ILE A 1 103 ? -10.152 2.633 -5.777 1.00 61.62 103 ILE A N 1
ATOM 845 C CA . ILE A 1 103 ? -11.461 2.954 -5.188 1.00 61.62 103 ILE A CA 1
ATOM 846 C C . ILE A 1 103 ? -12.455 1.788 -5.388 1.00 61.62 103 ILE A C 1
ATOM 848 O O . ILE A 1 103 ? -13.492 1.737 -4.734 1.00 61.62 103 ILE A O 1
ATOM 852 N N . LEU A 1 104 ? -12.127 0.774 -6.203 1.00 51.28 104 LEU A N 1
ATOM 853 C CA . LEU A 1 104 ? -13.049 -0.307 -6.591 1.00 51.28 104 LEU A CA 1
ATOM 854 C C . LEU A 1 104 ? -13.519 -1.231 -5.469 1.00 51.28 104 LEU A C 1
ATOM 856 O O . LEU A 1 104 ? -14.515 -1.931 -5.635 1.00 51.28 104 LEU A O 1
ATOM 860 N N . ARG A 1 105 ? -12.827 -1.273 -4.325 1.00 53.34 105 ARG A N 1
ATOM 861 C CA . ARG A 1 105 ? -13.346 -2.004 -3.155 1.00 53.34 105 ARG A CA 1
ATOM 862 C C . ARG A 1 105 ? -14.500 -1.277 -2.472 1.00 53.34 105 ARG A C 1
ATOM 864 O O . ARG A 1 105 ? -15.133 -1.854 -1.588 1.00 53.34 105 ARG A O 1
ATOM 871 N N . TRP A 1 106 ? -14.804 -0.051 -2.889 1.00 54.69 106 TRP A N 1
ATOM 872 C CA . TRP A 1 106 ? -16.053 0.599 -2.549 1.00 54.69 106 TRP A CA 1
ATOM 873 C C . TRP A 1 106 ? -17.169 -0.014 -3.394 1.00 54.69 106 TRP A C 1
ATOM 875 O O . TRP A 1 106 ? -17.539 0.468 -4.460 1.00 54.69 106 TRP A O 1
ATOM 885 N N . SER A 1 107 ? -17.692 -1.133 -2.903 1.00 54.44 107 SER A N 1
ATOM 886 C CA . SER A 1 107 ? -18.965 -1.663 -3.364 1.00 54.44 107 SER A CA 1
ATOM 887 C C . SER A 1 107 ? -20.032 -0.624 -3.028 1.00 54.44 107 SER A C 1
ATOM 889 O O . SER A 1 107 ? -20.520 -0.583 -1.897 1.00 54.44 107 SER A O 1
ATOM 891 N N . PHE A 1 108 ? -20.441 0.183 -4.006 1.00 55.72 108 PHE A N 1
ATOM 892 C CA . PHE A 1 108 ? -21.836 0.606 -4.036 1.00 55.72 108 PHE A CA 1
ATOM 893 C C . PHE A 1 108 ? -22.616 -0.699 -3.979 1.00 55.72 108 PHE A C 1
ATOM 895 O O . PHE A 1 108 ? -22.371 -1.592 -4.791 1.00 55.72 108 PHE A O 1
ATOM 902 N N . LYS A 1 109 ? -23.425 -0.904 -2.936 1.00 55.59 109 LYS A N 1
ATOM 903 C CA . LYS A 1 109 ? -24.372 -2.013 -2.981 1.00 55.59 109 LYS A CA 1
ATOM 904 C C . LYS A 1 109 ? -25.159 -1.780 -4.264 1.00 55.59 109 LYS A C 1
ATOM 906 O O . LYS A 1 109 ? -25.866 -0.778 -4.357 1.00 55.59 109 LYS A O 1
ATOM 911 N N . ASN A 1 110 ? -24.931 -2.629 -5.261 1.00 52.72 110 ASN A N 1
ATOM 912 C CA . ASN A 1 110 ? -25.803 -2.708 -6.411 1.00 52.72 110 ASN A CA 1
ATOM 913 C C . ASN A 1 110 ? -27.102 -3.237 -5.814 1.00 52.72 110 ASN A C 1
ATOM 915 O O . ASN A 1 110 ? -27.225 -4.436 -5.583 1.00 52.72 110 ASN A O 1
ATOM 919 N N . ASP A 1 111 ? -28.002 -2.338 -5.424 1.00 58.53 111 ASP A N 1
ATOM 920 C CA . ASP A 1 111 ? -29.390 -2.743 -5.274 1.00 58.53 111 ASP A CA 1
ATOM 921 C C . ASP A 1 111 ? -29.799 -3.316 -6.630 1.00 58.53 111 ASP A C 1
ATOM 923 O O . ASP A 1 111 ? -29.490 -2.717 -7.663 1.00 58.53 111 ASP A O 1
ATOM 927 N N . ASP A 1 112 ? -30.496 -4.450 -6.636 1.00 59.97 112 ASP A N 1
ATOM 928 C CA . ASP A 1 112 ? -30.951 -5.124 -7.863 1.00 59.97 112 ASP A CA 1
ATOM 929 C C . ASP A 1 112 ? -31.839 -4.220 -8.757 1.00 59.97 112 ASP A C 1
ATOM 931 O O . ASP A 1 112 ? -32.136 -4.564 -9.896 1.00 59.97 112 ASP A O 1
ATOM 935 N N . ASN A 1 113 ? -32.217 -3.031 -8.267 1.00 62.31 113 ASN A N 1
ATOM 936 C CA . ASN A 1 113 ? -32.951 -1.979 -8.973 1.00 62.31 113 ASN A CA 1
ATOM 937 C C . ASN A 1 113 ? -32.073 -0.852 -9.566 1.00 62.31 113 ASN A C 1
ATOM 939 O O . ASN A 1 113 ? -32.614 0.161 -10.017 1.00 62.31 113 ASN A O 1
ATOM 943 N N . GLN A 1 114 ? -30.741 -0.949 -9.545 1.00 64.69 114 GLN A N 1
ATOM 944 C CA . GLN A 1 114 ? -29.882 0.086 -10.133 1.00 64.69 114 GLN A CA 1
ATOM 945 C C . GLN A 1 114 ? -29.761 -0.085 -11.654 1.00 64.69 114 GLN A C 1
ATOM 947 O O . GLN A 1 114 ? -29.247 -1.085 -12.143 1.00 64.69 114 GLN A O 1
ATOM 952 N N . SER A 1 115 ? -30.171 0.942 -12.404 1.00 72.56 115 SER A N 1
ATOM 953 C CA . SER A 1 115 ? -30.068 1.025 -13.874 1.00 72.56 115 SER A CA 1
ATOM 954 C C . SER A 1 115 ? -28.645 1.268 -14.393 1.00 72.56 115 SER A C 1
ATOM 956 O O . SER A 1 115 ? -28.432 1.511 -15.581 1.00 72.56 115 SER A O 1
ATOM 958 N N . TRP A 1 116 ? -27.653 1.264 -13.504 1.00 64.50 116 TRP A N 1
ATOM 959 C CA . TRP A 1 116 ? -26.265 1.554 -13.823 1.00 64.50 116 TRP A CA 1
ATOM 960 C C . TRP A 1 116 ? -25.321 0.800 -12.891 1.00 64.50 116 TRP A C 1
ATOM 962 O O . TRP A 1 116 ? -25.639 0.527 -11.736 1.00 64.50 116 TRP A O 1
ATOM 972 N N . LYS A 1 117 ? -24.131 0.481 -13.401 1.00 64.50 117 LYS A N 1
ATOM 973 C CA . LYS A 1 117 ? -23.073 -0.217 -12.669 1.00 64.50 117 LYS A CA 1
ATOM 974 C C . LYS A 1 117 ? -21.725 0.432 -12.951 1.00 64.50 117 LYS A C 1
ATOM 976 O O . LYS A 1 117 ? -21.351 0.607 -14.111 1.00 64.50 117 LYS A O 1
ATOM 981 N N . ILE A 1 118 ? -20.963 0.737 -11.899 1.00 63.62 118 ILE A N 1
ATOM 982 C CA . ILE A 1 118 ? -19.557 1.150 -12.035 1.00 63.62 118 ILE A CA 1
ATOM 983 C C . ILE A 1 118 ? -18.704 -0.092 -12.290 1.00 63.62 118 ILE A C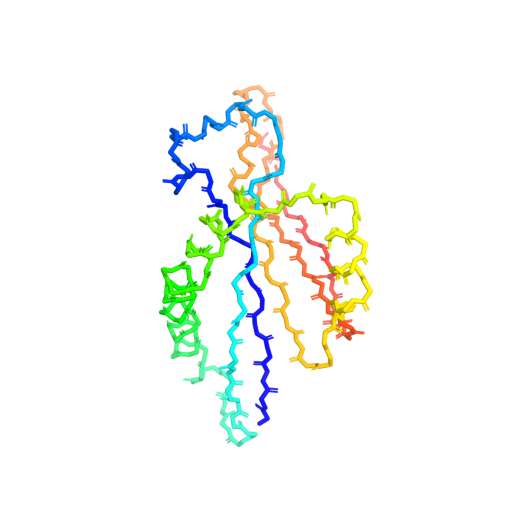 1
ATOM 985 O O . ILE A 1 118 ? -18.737 -1.051 -11.519 1.00 63.62 118 ILE A O 1
ATOM 989 N N . LEU A 1 119 ? -17.938 -0.070 -13.379 1.00 60.72 119 LEU A N 1
ATOM 990 C CA . LEU A 1 119 ? -17.012 -1.139 -13.751 1.00 60.72 119 LEU A CA 1
ATOM 991 C C . LEU A 1 119 ? -15.607 -0.893 -13.201 1.00 60.72 119 LEU A C 1
ATOM 993 O O . LEU A 1 119 ? -14.946 -1.832 -12.764 1.00 60.72 119 LEU A O 1
ATOM 997 N N . ASN A 1 120 ? -15.148 0.360 -13.246 1.00 56.09 120 ASN A N 1
ATOM 998 C CA . ASN A 1 120 ? -13.824 0.766 -12.789 1.00 56.09 120 ASN A CA 1
ATOM 999 C C . ASN A 1 120 ? -13.850 2.193 -12.217 1.00 56.09 120 ASN A C 1
ATOM 1001 O O . ASN A 1 120 ? -14.582 3.047 -12.717 1.00 56.09 120 ASN A O 1
ATOM 1005 N N . GLY A 1 121 ? -13.040 2.431 -11.188 1.00 57.25 121 GLY A N 1
ATOM 1006 C CA . GLY A 1 121 ? -12.833 3.710 -10.528 1.00 57.25 121 GLY A CA 1
ATOM 1007 C C . GLY A 1 121 ? -11.389 3.791 -10.045 1.00 57.25 121 GLY A C 1
ATOM 1008 O O . GLY A 1 121 ? -11.006 3.096 -9.100 1.00 57.25 121 GLY A O 1
ATOM 1009 N N . THR A 1 122 ? -10.589 4.634 -10.690 1.00 56.34 122 THR A N 1
ATOM 1010 C CA . THR A 1 122 ? -9.179 4.842 -10.336 1.00 56.34 122 THR A CA 1
ATOM 1011 C C . THR A 1 122 ? -8.912 6.311 -10.062 1.00 56.34 122 THR A C 1
ATOM 1013 O O . THR A 1 122 ? -9.359 7.174 -10.822 1.00 56.34 122 THR A O 1
ATOM 1016 N N . PHE A 1 123 ? -8.141 6.581 -9.012 1.00 59.25 123 PHE A N 1
ATOM 1017 C CA . PHE A 1 123 ? -7.598 7.903 -8.720 1.00 59.25 123 PHE A CA 1
ATOM 1018 C C . PHE A 1 123 ? -6.072 7.823 -8.690 1.00 59.25 123 PHE A C 1
ATOM 1020 O O . PHE A 1 123 ? -5.514 6.921 -8.056 1.00 59.25 123 PHE A O 1
ATOM 1027 N N . ALA A 1 124 ? -5.422 8.751 -9.387 1.00 54.94 124 ALA A N 1
ATOM 1028 C CA . ALA A 1 124 ? -3.975 8.864 -9.453 1.00 54.94 124 ALA A CA 1
ATOM 1029 C C . ALA A 1 124 ? -3.558 10.314 -9.216 1.00 54.94 124 ALA A C 1
ATOM 1031 O O . ALA A 1 124 ? -4.018 11.212 -9.917 1.00 54.94 124 ALA A O 1
ATOM 1032 N N . GLN A 1 125 ? -2.663 10.535 -8.257 1.00 56.25 125 GLN A N 1
ATOM 1033 C CA . GLN A 1 125 ? -2.067 11.839 -7.981 1.00 56.25 125 GLN A CA 1
ATOM 1034 C C . GLN A 1 125 ? -0.547 11.751 -8.181 1.00 56.25 125 GLN A C 1
ATOM 1036 O O . GLN A 1 125 ? 0.070 10.714 -7.956 1.00 56.25 125 GLN A O 1
ATOM 1041 N N . SER A 1 126 ? 0.050 12.827 -8.687 1.00 56.00 126 SER A N 1
ATOM 1042 C CA . SER A 1 126 ? 1.495 13.005 -8.852 1.00 56.00 126 SER A CA 1
ATOM 1043 C C . SER A 1 126 ? 1.787 14.504 -8.909 1.00 56.00 126 SER A C 1
ATOM 1045 O O . SER A 1 126 ? 0.908 15.283 -9.281 1.00 56.00 126 SER A O 1
ATOM 1047 N N . ALA A 1 127 ? 3.016 14.924 -8.596 1.00 53.03 127 ALA A N 1
ATOM 1048 C CA . ALA A 1 127 ? 3.440 16.309 -8.824 1.00 53.03 127 ALA A CA 1
ATOM 1049 C C . ALA A 1 127 ? 3.413 16.686 -10.322 1.00 53.03 127 ALA A C 1
ATOM 1051 O O . ALA A 1 127 ? 3.288 17.860 -10.655 1.00 53.03 127 ALA A O 1
ATOM 1052 N N . ASN A 1 128 ? 3.478 15.688 -11.216 1.00 47.50 128 ASN A N 1
ATOM 1053 C CA . ASN A 1 128 ? 3.424 15.843 -12.671 1.00 47.50 128 ASN A CA 1
ATOM 1054 C C . ASN A 1 128 ? 2.458 14.812 -13.286 1.00 47.50 128 ASN A C 1
ATOM 1056 O O . ASN A 1 128 ? 2.890 13.885 -13.973 1.00 47.50 128 ASN A O 1
ATOM 1060 N N . VAL A 1 129 ? 1.149 14.927 -13.028 1.00 49.66 129 VAL A N 1
ATOM 1061 C CA . VAL A 1 129 ? 0.175 14.025 -13.669 1.00 49.66 129 VAL A CA 1
ATOM 1062 C C . VAL A 1 129 ? 0.109 14.315 -15.173 1.00 49.66 129 VAL A C 1
ATOM 1064 O O . VAL A 1 129 ? -0.416 15.343 -15.594 1.00 49.66 129 VAL A O 1
ATOM 1067 N N . ILE A 1 130 ? 0.600 13.382 -15.992 1.00 44.69 130 ILE A N 1
ATOM 1068 C CA . ILE A 1 130 ? 0.341 13.345 -17.437 1.00 44.69 130 ILE A CA 1
ATOM 1069 C C . ILE A 1 130 ? -0.832 12.381 -17.660 1.00 44.69 130 ILE A C 1
ATOM 1071 O O . ILE A 1 130 ? -0.634 11.174 -17.772 1.00 44.69 130 ILE A O 1
ATOM 1075 N N . GLY A 1 131 ? -2.062 12.902 -17.672 1.00 48.66 131 GLY A N 1
ATOM 1076 C CA . GLY A 1 131 ? -3.281 12.115 -17.906 1.00 48.66 131 GLY A CA 1
ATOM 1077 C C . GLY A 1 131 ? -4.440 12.461 -16.969 1.00 48.66 131 GLY A C 1
ATOM 1078 O O . GLY A 1 131 ? -4.398 13.440 -16.227 1.00 48.66 131 GLY A O 1
ATOM 1079 N N . SER A 1 132 ? -5.507 11.661 -17.013 1.00 44.31 132 SER A N 1
ATOM 1080 C CA . SER A 1 132 ? -6.678 11.847 -16.150 1.00 44.31 132 SER A CA 1
ATOM 1081 C C . SER A 1 132 ? -6.383 11.390 -14.717 1.00 44.31 132 SER A C 1
ATOM 1083 O O . SER A 1 132 ? -6.192 10.206 -14.460 1.00 44.31 132 SER A O 1
ATOM 1085 N N . VAL A 1 133 ? -6.405 12.342 -13.781 1.00 52.78 133 VAL A N 1
ATOM 1086 C CA . VAL A 1 133 ? -6.244 12.164 -12.317 1.00 52.78 133 VAL A CA 1
ATOM 1087 C C . VAL A 1 133 ? -7.349 11.273 -11.721 1.00 52.78 133 VAL A C 1
ATOM 1089 O O . VAL A 1 133 ? -7.192 10.650 -10.674 1.00 52.78 133 VAL A O 1
ATOM 1092 N N . PHE A 1 134 ? -8.487 11.200 -12.405 1.00 50.97 134 PHE A N 1
ATOM 1093 C CA . PHE A 1 134 ? -9.672 10.468 -11.995 1.00 50.97 134 PHE A CA 1
ATOM 1094 C C . PHE A 1 134 ? -10.347 9.871 -13.228 1.00 50.97 134 PHE A C 1
ATOM 1096 O O . PHE A 1 134 ? -10.563 10.575 -14.217 1.00 50.97 134 PHE A O 1
ATOM 1103 N N . SER A 1 135 ? -10.676 8.582 -13.172 1.00 50.78 135 SER A N 1
ATOM 1104 C CA . SER A 1 135 ? -11.420 7.894 -14.228 1.00 50.78 135 SER A CA 1
ATOM 1105 C C . SER A 1 135 ? -12.494 7.010 -13.613 1.00 50.78 135 SER A C 1
ATOM 1107 O O . SER A 1 135 ? -12.206 6.191 -12.738 1.00 50.78 135 SER A O 1
ATOM 1109 N N . ILE A 1 136 ? -13.726 7.185 -14.088 1.00 58.06 136 ILE A N 1
ATOM 1110 C CA . ILE A 1 136 ? -14.860 6.308 -13.807 1.00 58.06 136 ILE A CA 1
ATOM 1111 C C . ILE A 1 136 ? -15.349 5.750 -15.135 1.00 58.06 136 ILE A C 1
ATOM 1113 O O . ILE A 1 136 ? -15.595 6.492 -16.083 1.00 58.06 136 ILE A O 1
ATOM 1117 N N . SER A 1 137 ? -15.529 4.436 -15.186 1.00 56.09 137 SER A N 1
ATOM 1118 C CA . SER A 1 137 ? -16.242 3.765 -16.272 1.00 56.09 137 SER A CA 1
ATOM 1119 C C . SER A 1 137 ? -17.508 3.135 -15.711 1.00 56.09 137 SER A C 1
ATOM 1121 O O . SER A 1 137 ? -17.437 2.345 -14.767 1.00 56.09 137 SER A O 1
ATOM 1123 N N . ALA A 1 138 ? -18.656 3.478 -16.290 1.00 63.53 138 ALA A N 1
ATOM 1124 C CA . ALA A 1 138 ? -19.960 2.951 -15.908 1.00 63.53 138 ALA A CA 1
ATOM 1125 C C . ALA A 1 138 ? -20.720 2.451 -17.142 1.00 63.53 138 ALA A C 1
ATOM 1127 O O . ALA A 1 138 ? -20.509 2.949 -18.248 1.00 63.53 138 ALA A O 1
ATOM 1128 N N . VAL A 1 139 ? -21.598 1.471 -16.942 1.00 59.72 139 VAL A N 1
ATOM 1129 C CA . VAL A 1 139 ? -22.526 0.966 -17.963 1.00 59.72 139 VAL A CA 1
ATOM 1130 C C . VAL A 1 139 ? -23.949 1.044 -17.440 1.00 59.72 139 VAL A C 1
ATOM 1132 O O . VAL A 1 139 ? -24.182 0.819 -16.252 1.00 59.72 139 VAL A O 1
ATOM 1135 N N . THR A 1 140 ? -24.888 1.366 -18.321 1.00 58.84 140 THR A N 1
ATOM 1136 C CA . THR A 1 140 ? -26.321 1.203 -18.066 1.00 58.84 140 THR A CA 1
ATOM 1137 C C . THR A 1 140 ? -26.700 -0.257 -18.280 1.00 58.84 140 THR A C 1
ATOM 1139 O O . THR A 1 140 ? -26.268 -0.845 -19.276 1.00 58.84 140 THR A O 1
ATOM 1142 N N . VAL A 1 141 ? -27.453 -0.832 -17.341 1.00 60.44 141 VAL A N 1
ATOM 1143 C CA . VAL A 1 141 ? -27.947 -2.219 -17.400 1.00 60.44 141 VAL A CA 1
ATOM 1144 C C . VAL A 1 141 ? -29.424 -2.207 -17.756 1.00 60.44 141 VAL A C 1
ATOM 1146 O O . VAL A 1 141 ? -30.147 -1.378 -17.158 1.00 60.44 141 VAL A O 1
#

Sequence (141 aa):
MEYLCGVAVNIRRYCEPIISNQQMGVVLSSANTYHYIPYRKNFIDLFWPLTRQIKEQVNEEIDNAILPFLQTLKFVSNWNEFITDQRKTLPNGYANSVDISNILRWSFKNDDNQSWKILNGTFAQSANVIGSVFSISAVTV

pLDDT: mean 73.34, std 13.63, range [44.31, 93.06]

Organism: NCBI:txid433720

Foldseek 3Di:
DKAKEKEKDQCQCVDVVRHDPPDDDDRIDIQIDIDDDDPPDDCVVVVVVVVVVVVVSSVVSCVPPVNVVVVCVVVDPDPVVVVVVCVVPDDPADDRYKYKYFPVVPDPPPPVPDQKDWPGWIAIDHPDDPDDRIDIDMDGD

Secondary structure (DSSP, 8-state):
-EEEEEEEEE-GGGSSSPPPTTS-S--EEEEEEEEE--TTS-HHHHHHHHHHHHHHHHHHHIIIIIHHHHHHGGG-S-HHHHHHHHHHHS-SS-TTEEEEEE-TT------TT-SEEEEEEEEEE-TT--S-SEEEEEEE-

InterPro domains:
  IPR052058 Alcohol O-acetyltransferase-related protein [PTHR28037] (6-141)

Radius of gyration: 18.08 Å; chains: 1; bounding box: 50×29×47 Å